Protein AF-A0A8D2EVG4-F1 (afdb_monomer)

Structure (mmCIF, N/CA/C/O backbone):
data_AF-A0A8D2EVG4-F1
#
_entry.id   AF-A0A8D2EVG4-F1
#
loop_
_atom_site.group_PDB
_atom_site.id
_atom_site.type_symbol
_atom_site.label_atom_id
_atom_site.label_alt_id
_atom_site.label_comp_id
_atom_site.label_asym_id
_atom_site.label_entity_id
_atom_site.label_seq_id
_atom_site.pdbx_PDB_ins_code
_atom_site.Cartn_x
_atom_site.Cartn_y
_atom_site.Cartn_z
_atom_site.occupancy
_atom_site.B_iso_or_equiv
_atom_site.auth_seq_id
_atom_site.auth_comp_id
_atom_site.auth_asym_id
_atom_site.auth_atom_id
_atom_site.pdbx_PDB_model_num
ATOM 1 N N . MET A 1 1 ? -26.196 -10.708 46.138 1.00 43.22 1 MET A N 1
ATOM 2 C CA . MET A 1 1 ? -25.513 -12.022 46.147 1.00 43.22 1 MET A CA 1
ATOM 3 C C . MET A 1 1 ? -25.941 -12.793 44.906 1.00 43.22 1 MET A C 1
ATOM 5 O O . MET A 1 1 ? -27.094 -13.204 44.833 1.00 43.22 1 MET A O 1
ATOM 9 N N . CYS A 1 2 ? -25.073 -12.921 43.900 1.00 46.47 2 CYS A N 1
ATOM 10 C CA . CYS A 1 2 ? -25.394 -13.691 42.696 1.00 46.47 2 CYS A CA 1
ATOM 11 C C . CYS A 1 2 ? -25.409 -15.179 43.060 1.00 46.47 2 CYS A C 1
ATOM 13 O O . CYS A 1 2 ? -24.369 -15.749 43.384 1.00 46.47 2 CYS A O 1
ATOM 15 N N . LYS A 1 3 ? -26.593 -15.798 43.066 1.00 53.47 3 LYS A N 1
ATOM 16 C CA . LYS A 1 3 ? -26.723 -17.247 43.244 1.00 53.47 3 LYS A CA 1
ATOM 17 C C . LYS A 1 3 ? -26.073 -17.904 42.025 1.00 53.47 3 LYS A C 1
ATOM 19 O O . LYS A 1 3 ? -26.512 -17.680 40.902 1.00 53.47 3 LYS A O 1
ATOM 24 N N . GLY A 1 4 ? -24.984 -18.639 42.246 1.00 61.88 4 GLY A N 1
ATOM 25 C CA . GLY A 1 4 ? -24.291 -19.375 41.191 1.00 61.88 4 GLY A CA 1
ATOM 26 C C . GLY A 1 4 ? -25.178 -20.447 40.549 1.00 61.88 4 GLY A C 1
ATOM 27 O O . GLY A 1 4 ? -26.327 -20.653 40.942 1.00 61.88 4 GLY A O 1
ATOM 28 N N . LEU A 1 5 ? -24.612 -21.174 39.582 1.00 60.84 5 LEU A N 1
ATOM 29 C CA . LEU A 1 5 ? -25.289 -22.178 38.742 1.00 60.84 5 LEU A CA 1
ATOM 30 C C . LEU A 1 5 ? -26.092 -23.253 39.512 1.00 60.84 5 LEU A C 1
ATOM 32 O O . LEU A 1 5 ? -26.929 -23.923 38.919 1.00 60.84 5 LEU A O 1
ATOM 36 N N . ALA A 1 6 ? -25.886 -23.396 40.823 1.00 60.94 6 ALA A N 1
ATOM 37 C CA . ALA A 1 6 ? -26.590 -24.328 41.702 1.00 60.94 6 ALA A CA 1
ATOM 38 C C . ALA A 1 6 ? -28.116 -24.107 41.810 1.00 60.94 6 ALA A C 1
ATOM 40 O O . ALA A 1 6 ? -28.815 -24.998 42.277 1.00 60.94 6 ALA A O 1
ATOM 41 N N . GLY A 1 7 ? -28.640 -22.945 41.397 1.00 64.38 7 GLY A N 1
ATOM 42 C CA . GLY A 1 7 ? -30.080 -22.641 41.435 1.00 64.38 7 GLY A CA 1
ATOM 43 C C . GLY A 1 7 ? -30.846 -22.900 40.132 1.00 64.38 7 GLY A C 1
ATOM 44 O O . GLY A 1 7 ? -32.026 -22.564 40.059 1.00 64.38 7 GLY A O 1
ATOM 45 N N . LEU A 1 8 ? -30.192 -23.421 39.089 1.00 66.88 8 LEU A N 1
ATOM 46 C CA . LEU A 1 8 ? -30.796 -23.568 37.764 1.00 66.88 8 LEU A CA 1
ATOM 47 C C . LEU A 1 8 ? -31.400 -24.968 37.554 1.00 66.88 8 LEU A C 1
ATOM 49 O O . LEU A 1 8 ? -30.787 -25.960 37.953 1.00 66.88 8 LEU A O 1
ATOM 53 N N . PRO A 1 9 ? -32.559 -25.078 36.870 1.00 73.81 9 PRO A N 1
ATOM 54 C CA . PRO A 1 9 ? -33.117 -26.362 36.451 1.00 73.81 9 PRO A CA 1
ATOM 55 C C . PRO A 1 9 ? -32.100 -27.200 35.663 1.00 73.81 9 PRO A C 1
ATOM 57 O O . PRO A 1 9 ? -31.291 -26.663 34.901 1.00 73.81 9 PRO A O 1
ATOM 60 N N . ALA A 1 10 ? -32.165 -28.528 35.792 1.00 68.75 10 ALA A N 1
ATOM 61 C CA . ALA A 1 10 ? -31.215 -29.450 35.157 1.00 68.75 10 ALA A CA 1
ATOM 62 C C . ALA A 1 10 ? -31.128 -29.290 33.622 1.00 68.75 10 ALA A C 1
ATOM 64 O O . ALA A 1 10 ? -30.067 -29.500 33.032 1.00 68.75 10 ALA A O 1
ATOM 65 N N . SER A 1 11 ? -32.220 -28.865 32.978 1.00 69.94 11 SER A N 1
ATOM 66 C CA . SER A 1 11 ? -32.262 -28.525 31.551 1.00 69.94 11 SER A CA 1
ATOM 67 C C . SER A 1 11 ? -31.389 -27.310 31.216 1.00 69.94 11 SER A C 1
ATOM 69 O O . SER A 1 11 ? -30.586 -27.370 30.287 1.00 69.94 11 SER A O 1
ATOM 71 N N . CYS A 1 12 ? -31.466 -26.245 32.017 1.00 67.38 12 CYS A N 1
ATOM 72 C CA . CYS A 1 12 ? -30.644 -25.043 31.871 1.00 67.38 12 CYS A CA 1
ATOM 73 C C . CYS A 1 12 ? -29.157 -25.336 32.109 1.00 67.38 12 CYS A C 1
ATOM 75 O O . CYS A 1 12 ? -28.303 -24.809 31.397 1.00 67.38 12 CYS A O 1
ATOM 77 N N . LEU A 1 13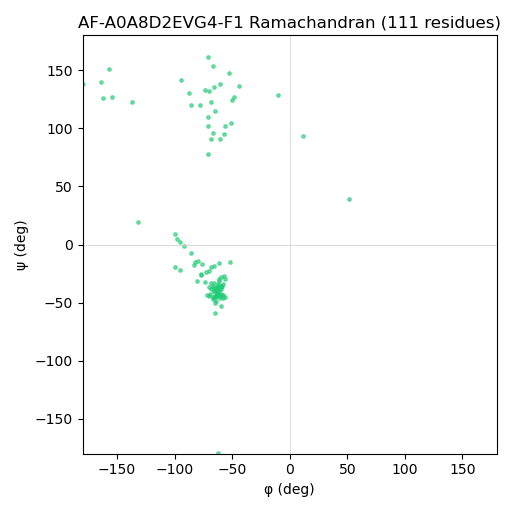 ? -28.837 -26.217 33.063 1.00 67.56 13 LEU A N 1
ATOM 78 C CA . LEU A 1 13 ? -27.463 -26.668 33.308 1.00 67.56 13 LEU A CA 1
ATOM 79 C C . LEU A 1 13 ? -26.888 -27.452 32.124 1.00 67.56 13 LEU A C 1
ATOM 81 O O . LEU A 1 13 ? -25.720 -27.267 31.775 1.00 67.56 13 LEU A O 1
ATOM 85 N N . ARG A 1 14 ? -27.699 -28.301 31.482 1.00 64.12 14 ARG A N 1
ATOM 86 C CA . ARG A 1 14 ? -27.287 -29.062 30.297 1.00 64.12 14 ARG A CA 1
ATOM 87 C C . ARG A 1 14 ? -27.013 -28.128 29.113 1.00 64.12 14 ARG A C 1
ATOM 89 O O . ARG A 1 14 ? -25.951 -28.242 28.506 1.00 64.12 14 ARG A O 1
ATOM 96 N N . SER A 1 15 ? -27.886 -27.150 28.868 1.00 69.50 15 SER A N 1
ATOM 97 C CA . SER A 1 15 ? -27.677 -26.122 27.835 1.00 69.50 15 SER A CA 1
ATOM 98 C C . SER A 1 15 ? -26.466 -25.227 28.123 1.00 69.50 15 SER A C 1
ATOM 100 O O . SER A 1 15 ? -25.706 -24.902 27.215 1.00 69.50 15 SER A O 1
ATOM 102 N N . ALA A 1 16 ? -26.227 -24.858 29.385 1.00 74.50 16 ALA A N 1
ATOM 103 C CA . ALA A 1 16 ? -25.049 -24.079 29.770 1.00 74.50 16 ALA A CA 1
ATOM 104 C C . ALA A 1 16 ? -23.740 -24.865 29.575 1.00 74.50 16 ALA A C 1
ATOM 106 O O . ALA A 1 16 ? -22.730 -24.304 29.146 1.00 74.50 16 ALA A O 1
ATOM 107 N N . LYS A 1 17 ? -23.753 -26.174 29.857 1.00 71.44 17 LYS A N 1
ATOM 108 C CA . LYS A 1 17 ? -22.597 -27.057 29.651 1.00 71.44 17 LYS A CA 1
ATOM 109 C C . LYS A 1 17 ? -22.306 -27.282 28.163 1.00 71.44 17 LYS A C 1
ATOM 111 O O . LYS A 1 17 ? -21.137 -27.295 27.786 1.00 71.44 17 LYS A O 1
ATOM 116 N N . ASP A 1 18 ? -23.346 -27.382 27.335 1.00 72.75 18 ASP A N 1
ATOM 117 C CA . ASP A 1 18 ? -23.229 -27.429 25.873 1.00 72.75 18 ASP A CA 1
ATOM 118 C C . ASP A 1 18 ? -22.646 -26.121 25.312 1.00 72.75 18 ASP A C 1
ATOM 120 O O . ASP A 1 18 ? -21.637 -26.136 24.607 1.00 72.75 18 ASP A O 1
ATOM 124 N N . MET A 1 19 ? -23.179 -24.969 25.734 1.00 76.00 19 MET A N 1
ATOM 125 C CA . MET A 1 19 ? -22.638 -23.664 25.338 1.00 76.00 19 MET A CA 1
ATOM 126 C C . MET A 1 19 ? -21.178 -23.479 25.755 1.00 76.00 19 MET A C 1
ATOM 128 O O . MET A 1 19 ? -20.404 -22.920 24.985 1.00 76.00 19 MET A O 1
ATOM 132 N N . LYS A 1 20 ? -20.761 -23.986 26.923 1.00 74.31 20 LYS A N 1
ATOM 133 C CA . LYS A 1 20 ? -19.352 -23.943 27.350 1.00 74.31 20 LYS A CA 1
ATOM 134 C C . LYS A 1 20 ? -18.433 -24.716 26.399 1.00 74.31 20 LYS A C 1
ATOM 136 O O . LYS A 1 20 ? -17.317 -24.270 26.158 1.00 74.31 20 LYS A O 1
ATOM 141 N N . HIS A 1 21 ? -18.877 -25.853 25.867 1.00 73.31 21 HIS A N 1
ATOM 142 C CA . HIS A 1 21 ? -18.097 -26.610 24.887 1.00 73.31 21 HIS A CA 1
ATOM 143 C C . HIS A 1 21 ? -18.070 -25.894 23.531 1.00 73.31 21 HIS A C 1
ATOM 145 O O . HIS A 1 21 ? -17.012 -25.746 22.925 1.00 73.31 21 HIS A O 1
ATOM 151 N N . ARG A 1 22 ? -19.221 -25.374 23.088 1.00 72.88 22 ARG A N 1
ATOM 152 C CA . ARG A 1 22 ? -19.350 -24.664 21.804 1.00 72.88 22 ARG A CA 1
ATOM 153 C C . ARG A 1 22 ? -18.587 -23.340 21.770 1.00 72.88 22 ARG A C 1
ATOM 155 O O . ARG A 1 22 ? -18.020 -22.989 20.743 1.00 72.88 22 ARG A O 1
ATOM 162 N N . LEU A 1 23 ? -18.549 -22.625 22.890 1.00 75.88 23 LEU A N 1
ATOM 163 C CA . LEU A 1 23 ? -17.844 -21.350 23.041 1.00 75.88 23 LEU A CA 1
ATOM 164 C C . LEU A 1 23 ? -16.463 -21.516 23.690 1.00 75.88 23 LEU A C 1
ATOM 166 O O . LEU A 1 23 ? -15.781 -20.524 23.935 1.00 75.88 23 LEU A O 1
ATOM 170 N N . GLY A 1 24 ? -16.022 -22.750 23.950 1.00 66.69 24 GLY A N 1
ATOM 171 C CA . GLY A 1 24 ? -14.720 -23.028 24.558 1.00 66.69 24 GLY A CA 1
ATOM 172 C C . GLY A 1 24 ? -13.560 -22.459 23.740 1.00 66.69 24 GLY A C 1
ATOM 173 O O . GLY A 1 24 ? -12.608 -21.938 24.313 1.00 66.69 24 GLY A O 1
ATOM 174 N N . PHE A 1 25 ? -13.697 -22.452 22.411 1.00 67.38 25 PHE A N 1
ATOM 175 C CA . PHE A 1 25 ? -12.740 -21.837 21.488 1.00 67.38 25 PHE A CA 1
ATOM 176 C C . PHE A 1 25 ? -12.606 -20.314 21.678 1.00 67.38 25 PHE A C 1
ATOM 178 O O . PHE A 1 25 ? -11.515 -19.772 21.550 1.00 67.38 25 PHE A O 1
ATOM 185 N N . LEU A 1 26 ? -13.690 -19.618 22.042 1.00 68.81 26 LEU A N 1
ATOM 186 C CA . LEU A 1 26 ? -13.677 -18.170 22.303 1.00 68.81 26 LEU A CA 1
ATOM 187 C C . LEU A 1 26 ? -13.068 -17.818 23.668 1.00 68.81 26 LEU A C 1
ATOM 189 O O . LEU A 1 26 ? -12.580 -16.708 23.859 1.00 68.81 26 LEU A O 1
ATOM 193 N N . LEU A 1 27 ? -13.110 -18.752 24.621 1.00 58.84 27 LEU A N 1
ATOM 194 C CA . LEU A 1 27 ? -12.639 -18.570 25.998 1.00 58.84 27 LEU A CA 1
ATOM 195 C C . LEU A 1 27 ? -11.180 -18.989 26.210 1.00 58.84 27 LEU A C 1
ATOM 197 O O . LEU A 1 27 ? -10.674 -18.846 27.327 1.00 58.84 27 LEU A O 1
ATOM 201 N N . GLN A 1 28 ? -10.496 -19.491 25.178 1.00 53.00 28 GLN A N 1
ATOM 202 C CA . GLN A 1 28 ? -9.076 -19.812 25.261 1.00 53.00 28 GLN A CA 1
ATOM 203 C C . GLN A 1 28 ? -8.271 -18.509 25.383 1.00 53.00 28 GLN A C 1
ATOM 205 O O . GLN A 1 28 ? -7.897 -17.868 24.401 1.00 53.00 28 GLN A O 1
ATOM 210 N N . LYS A 1 29 ? -8.042 -18.091 26.635 1.00 49.81 29 LYS A N 1
ATOM 211 C CA . LYS A 1 29 ? -7.053 -17.078 27.004 1.00 49.81 29 LYS A CA 1
ATOM 212 C C . LYS A 1 29 ? -5.729 -17.465 26.345 1.00 49.81 29 LYS A C 1
ATOM 214 O O . LYS A 1 29 ? -5.264 -18.589 26.496 1.00 49.81 29 LYS A O 1
ATOM 219 N N . SER A 1 30 ? -5.176 -16.543 25.568 1.00 41.66 30 SER A N 1
ATOM 220 C CA . SER A 1 30 ? -3.900 -16.729 24.889 1.00 41.66 30 SER A CA 1
ATOM 221 C C . SER A 1 30 ? -2.782 -16.692 25.925 1.00 41.66 30 SER A C 1
ATOM 223 O O . SER A 1 30 ? -2.417 -15.611 26.381 1.00 41.66 30 SER A O 1
ATOM 225 N N . ASP A 1 31 ? -2.260 -17.858 26.294 1.00 36.53 31 ASP A N 1
ATOM 226 C CA . ASP A 1 31 ? -0.924 -17.941 26.871 1.00 36.53 31 ASP A CA 1
ATOM 227 C C . ASP A 1 31 ? 0.093 -17.715 25.743 1.00 36.53 31 ASP A C 1
ATOM 229 O O . ASP A 1 31 ? -0.042 -18.225 24.627 1.00 36.53 31 ASP A O 1
ATOM 233 N N . SER A 1 32 ? 1.055 -16.847 26.032 1.00 45.31 32 SER A N 1
ATOM 234 C CA . SER A 1 32 ? 2.170 -16.422 25.187 1.00 45.31 32 SER A CA 1
ATOM 235 C C . SER A 1 32 ? 2.854 -17.578 24.456 1.00 45.31 32 SER A C 1
ATOM 237 O O . SER A 1 32 ? 3.192 -18.583 25.077 1.00 45.31 32 SER A O 1
ATOM 239 N N . CYS A 1 33 ? 3.164 -17.393 23.171 1.00 31.33 33 CYS A N 1
ATOM 240 C CA . CYS A 1 33 ? 4.132 -18.233 22.475 1.00 31.33 33 CYS A CA 1
ATOM 241 C C . CYS A 1 33 ? 5.039 -17.362 21.604 1.00 31.33 33 CYS A C 1
ATOM 243 O O . CYS A 1 33 ? 4.572 -16.577 20.774 1.00 31.33 33 CYS A O 1
ATOM 245 N N . GLU A 1 34 ? 6.333 -17.487 21.878 1.00 30.61 34 GLU A N 1
ATOM 246 C CA . GLU A 1 34 ? 7.433 -16.850 21.178 1.00 30.61 34 GLU A CA 1
ATOM 247 C C . GLU A 1 34 ? 7.661 -17.438 19.778 1.00 30.61 34 GLU A C 1
ATOM 249 O O . GLU A 1 34 ? 7.223 -18.535 19.439 1.00 30.61 34 GLU A O 1
A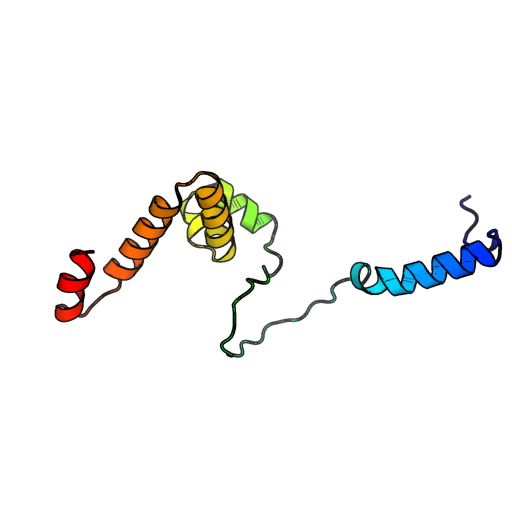TOM 254 N N . HIS A 1 35 ? 8.370 -16.630 18.988 1.00 47.22 35 HIS A N 1
ATOM 255 C CA . HIS A 1 35 ? 9.064 -16.898 17.731 1.00 47.22 35 HIS A CA 1
ATOM 256 C C . HIS A 1 35 ? 9.208 -18.371 17.317 1.00 47.22 35 HIS A C 1
ATOM 258 O O . HIS A 1 35 ? 9.806 -19.155 18.041 1.00 47.22 35 HIS A O 1
ATOM 264 N N . ASN A 1 36 ? 8.818 -18.692 16.078 1.00 33.34 36 ASN A N 1
ATOM 265 C CA . ASN A 1 36 ? 9.650 -19.480 15.163 1.00 33.34 36 ASN A CA 1
ATOM 266 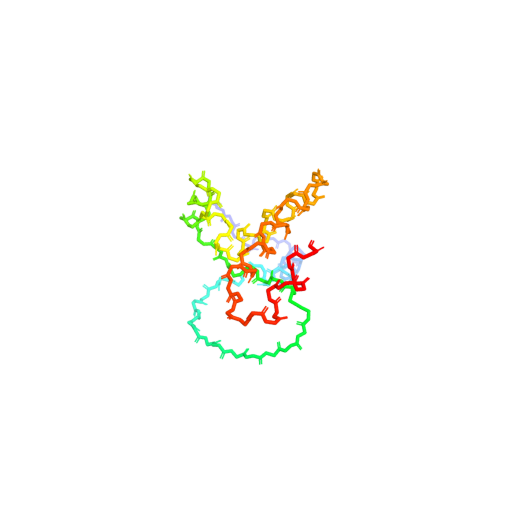C C . ASN A 1 36 ? 9.168 -19.310 13.714 1.00 33.34 36 ASN A C 1
ATOM 268 O O . ASN A 1 36 ? 8.002 -19.523 13.385 1.00 33.34 36 ASN A O 1
ATOM 272 N N . SER A 1 37 ? 10.104 -18.918 12.851 1.00 48.09 37 SER A N 1
ATOM 273 C CA . SER A 1 37 ? 9.955 -18.893 11.398 1.00 48.09 37 SER A CA 1
ATOM 274 C C . SER A 1 37 ? 9.918 -20.322 10.856 1.00 48.09 37 SER A C 1
ATOM 276 O O . SER A 1 37 ? 10.791 -21.127 11.179 1.00 48.09 37 SER A O 1
ATOM 278 N N . SER A 1 38 ? 8.953 -20.635 9.990 1.00 34.00 38 SER A N 1
ATOM 279 C CA . SER A 1 38 ? 9.113 -21.729 9.033 1.00 34.00 38 SER A CA 1
ATOM 280 C C . SER A 1 38 ? 8.241 -21.525 7.796 1.00 34.00 38 SER A C 1
ATOM 282 O O . SER A 1 38 ? 7.037 -21.287 7.873 1.00 34.00 38 SER A O 1
ATOM 284 N N . HIS A 1 39 ? 8.895 -21.596 6.641 1.00 47.47 39 HIS A N 1
ATOM 285 C CA . HIS A 1 39 ? 8.324 -21.509 5.306 1.00 47.47 39 HIS A CA 1
ATOM 286 C C . HIS A 1 39 ? 7.297 -22.616 5.030 1.00 47.47 39 HIS A C 1
ATOM 288 O O . HIS A 1 39 ? 7.584 -23.778 5.290 1.00 47.47 39 HIS A O 1
ATOM 294 N N . ASN A 1 40 ? 6.175 -22.285 4.376 1.00 34.38 40 ASN A N 1
ATOM 295 C CA . ASN A 1 40 ? 5.537 -23.126 3.351 1.00 34.38 40 ASN A CA 1
ATOM 296 C C . ASN A 1 40 ? 4.524 -22.314 2.514 1.00 34.38 40 ASN A C 1
ATOM 298 O O . ASN A 1 40 ? 3.804 -21.464 3.028 1.00 34.38 40 ASN A O 1
ATOM 302 N N . LYS A 1 41 ? 4.503 -22.558 1.197 1.00 56.84 41 LYS A N 1
ATOM 303 C CA . LYS A 1 41 ? 3.625 -21.903 0.212 1.00 56.84 41 LYS A CA 1
ATOM 304 C C . LYS A 1 41 ? 2.208 -22.492 0.271 1.00 56.84 41 LYS A C 1
ATOM 306 O O . LYS A 1 41 ? 2.056 -23.673 -0.033 1.00 56.84 41 LYS A O 1
ATOM 311 N N . LYS A 1 42 ? 1.194 -21.669 0.564 1.00 39.56 42 LYS A N 1
ATOM 312 C CA . LYS A 1 42 ? -0.205 -21.767 0.087 1.00 39.56 42 LYS A CA 1
ATOM 313 C C . LYS A 1 42 ? -1.017 -20.605 0.662 1.00 39.56 42 LYS A C 1
ATOM 315 O O . LYS A 1 42 ? -0.791 -20.248 1.811 1.00 39.56 42 LYS A O 1
ATOM 320 N N . ASP A 1 43 ? -1.868 -20.014 -0.177 1.00 44.91 43 ASP A N 1
ATOM 321 C CA . ASP A 1 43 ? -2.853 -18.955 0.092 1.00 44.91 43 ASP A CA 1
ATOM 322 C C . ASP A 1 43 ? -2.729 -18.276 1.457 1.00 44.91 43 ASP A C 1
ATOM 324 O O . ASP A 1 43 ? -3.270 -18.734 2.465 1.00 44.91 43 ASP A O 1
ATOM 328 N N . LYS A 1 44 ? -1.994 -17.157 1.478 1.00 46.41 44 LYS A N 1
ATOM 329 C CA . LYS A 1 44 ? -1.826 -16.318 2.663 1.00 46.41 44 LYS A CA 1
ATOM 330 C C . LYS A 1 44 ? -3.157 -15.614 2.936 1.00 46.41 44 LYS A C 1
ATOM 332 O O . LYS A 1 44 ? -3.326 -14.436 2.634 1.00 46.41 44 LYS A O 1
ATOM 337 N N . VAL A 1 45 ? -4.111 -16.332 3.528 1.00 50.41 45 VAL A N 1
ATOM 338 C CA . VAL A 1 45 ? -5.036 -15.701 4.466 1.00 50.41 45 VAL A CA 1
ATOM 339 C C . VAL A 1 45 ? -4.113 -15.086 5.502 1.00 50.41 45 VAL A C 1
ATOM 341 O O . VAL A 1 45 ? -3.481 -15.798 6.281 1.00 50.41 45 VAL A O 1
ATOM 344 N N . VAL A 1 46 ? -3.917 -13.773 5.395 1.00 57.78 46 VAL A N 1
ATOM 345 C CA . VAL A 1 46 ? -3.139 -12.985 6.340 1.00 57.78 46 VAL A CA 1
ATOM 346 C C . VAL A 1 46 ? -3.855 -13.144 7.672 1.00 57.78 46 VAL A C 1
ATOM 348 O O . VAL A 1 46 ? -4.799 -12.421 7.981 1.00 57.78 46 VAL A O 1
ATOM 351 N N . ILE A 1 47 ? -3.457 -14.154 8.446 1.00 50.03 47 ILE A N 1
ATOM 352 C CA . ILE A 1 47 ? -3.765 -14.199 9.862 1.00 50.03 47 ILE A CA 1
ATOM 353 C C . ILE A 1 47 ? -2.974 -13.030 10.417 1.00 50.03 47 ILE A C 1
ATOM 355 O O . ILE A 1 47 ? -1.763 -13.110 10.613 1.00 50.03 47 ILE A O 1
ATOM 359 N N . CYS A 1 48 ? -3.680 -11.911 10.552 1.00 56.03 48 CYS A N 1
ATOM 360 C CA . CYS A 1 48 ? -3.224 -10.726 11.237 1.00 56.03 48 CYS A CA 1
ATOM 361 C C . CYS A 1 48 ? -2.880 -11.172 12.657 1.00 56.03 48 CYS A C 1
ATOM 363 O O . CYS A 1 48 ? -3.751 -11.340 13.514 1.00 56.03 48 CYS A O 1
ATOM 365 N N . GLN A 1 49 ? -1.601 -11.471 12.874 1.00 62.75 49 GLN A N 1
ATOM 366 C CA . GLN A 1 49 ? -1.028 -11.554 14.203 1.00 62.75 49 GLN A CA 1
ATOM 367 C C . GLN A 1 49 ? -1.481 -10.280 14.916 1.00 62.75 49 GLN A C 1
ATOM 369 O O . GLN A 1 49 ? -1.382 -9.207 14.326 1.00 62.75 49 GLN A O 1
ATOM 374 N N . ARG A 1 50 ? -2.092 -10.403 16.104 1.00 77.81 50 ARG A N 1
ATOM 375 C CA . ARG A 1 50 ? -2.741 -9.266 16.776 1.00 77.81 50 ARG A CA 1
ATOM 376 C C . ARG A 1 50 ? -1.762 -8.090 16.850 1.00 77.81 50 ARG A C 1
ATOM 378 O O . ARG A 1 50 ? -0.827 -8.125 17.643 1.00 77.81 50 ARG A O 1
ATOM 385 N N . VAL A 1 51 ? -1.981 -7.085 16.003 1.00 90.88 51 VAL A N 1
ATOM 386 C CA . VAL A 1 51 ? -1.196 -5.851 15.984 1.00 90.88 51 VAL A CA 1
ATOM 387 C C . VAL A 1 51 ? -1.462 -5.126 17.301 1.00 90.88 51 VAL A C 1
ATOM 389 O O . VAL A 1 51 ? -2.607 -5.087 17.764 1.00 90.88 51 VAL A O 1
ATOM 392 N N . SER A 1 52 ? -0.416 -4.603 17.942 1.00 93.75 52 SER A N 1
ATOM 393 C CA . SER A 1 52 ? -0.579 -3.873 19.200 1.00 93.75 52 SER A CA 1
ATOM 394 C C . SER A 1 52 ? -1.352 -2.574 18.978 1.00 93.75 52 SER A C 1
ATOM 396 O O . SER A 1 52 ? -1.336 -1.984 17.896 1.00 93.75 52 SER A O 1
ATOM 398 N N . GLN A 1 53 ? -2.036 -2.100 20.018 1.00 94.25 53 GLN A N 1
ATOM 399 C CA . GLN A 1 53 ? -2.798 -0.858 19.921 1.00 94.25 53 GLN A CA 1
ATOM 400 C C . GLN A 1 53 ? -1.876 0.348 19.700 1.00 94.25 53 GLN A C 1
ATOM 402 O O . GLN A 1 53 ? -2.250 1.291 19.006 1.00 94.25 53 GLN A O 1
ATOM 407 N N . GLU A 1 54 ? -0.671 0.315 20.269 1.00 95.56 54 GLU A N 1
ATOM 408 C CA . GLU A 1 54 ? 0.362 1.326 20.055 1.00 95.56 54 GLU A CA 1
ATOM 409 C C . GLU A 1 54 ? 0.777 1.391 18.585 1.00 95.56 54 GLU A C 1
ATOM 411 O O . GLU A 1 54 ? 0.934 2.482 18.048 1.00 95.56 54 GLU A O 1
ATOM 416 N N . GLU A 1 55 ? 0.913 0.244 17.920 1.00 94.81 55 GLU A N 1
ATOM 417 C CA . GLU A 1 55 ? 1.295 0.199 16.510 1.00 94.81 55 GLU A CA 1
ATOM 418 C C . GLU A 1 55 ? 0.177 0.731 15.605 1.00 94.81 55 GLU A C 1
ATOM 420 O O . GLU A 1 55 ? 0.433 1.561 14.737 1.00 94.81 55 GLU A O 1
ATOM 425 N N . VAL A 1 56 ? -1.081 0.367 15.873 1.00 95.56 56 VAL A N 1
ATOM 426 C CA . VAL A 1 56 ? -2.234 0.917 15.136 1.00 95.56 56 VAL A CA 1
ATOM 427 C C . VAL A 1 56 ? -2.342 2.436 15.301 1.00 95.56 56 VAL A C 1
ATOM 429 O O . VAL A 1 56 ? -2.699 3.132 14.353 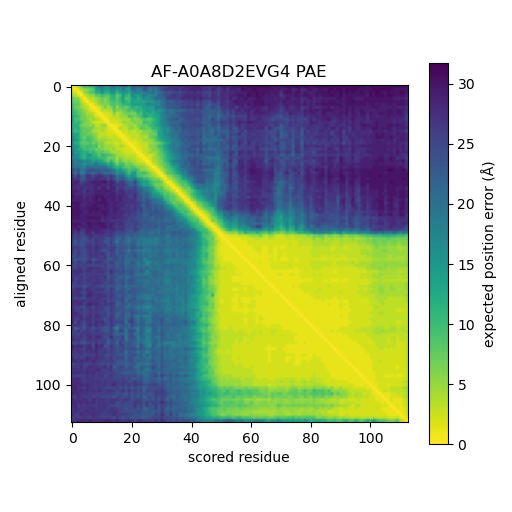1.00 95.56 56 VAL A O 1
ATOM 432 N N . LYS A 1 57 ? -2.016 2.979 16.483 1.00 96.94 57 LYS A N 1
ATOM 433 C CA . LYS A 1 57 ? -2.000 4.436 16.694 1.00 96.94 57 LYS A CA 1
ATOM 434 C C . LYS A 1 57 ? -0.977 5.126 15.792 1.00 96.94 57 LYS A C 1
ATOM 436 O O . LYS A 1 57 ? -1.321 6.133 15.183 1.00 96.94 57 LYS A O 1
ATOM 441 N N . LYS A 1 58 ? 0.222 4.555 15.635 1.00 97.44 58 LYS A N 1
ATOM 442 C CA . LYS A 1 58 ? 1.253 5.110 14.741 1.00 97.44 58 LYS A CA 1
ATOM 443 C C . LYS A 1 58 ? 0.817 5.156 13.283 1.00 97.44 58 LYS A C 1
ATOM 445 O O . LYS A 1 58 ? 1.231 6.061 12.565 1.00 97.44 58 LYS A O 1
ATOM 450 N N . TRP A 1 59 ? -0.017 4.218 12.831 1.00 97.25 59 TRP A N 1
ATOM 451 C CA . TRP A 1 59 ? -0.543 4.244 11.462 1.00 97.25 59 TRP A CA 1
ATOM 452 C C . TRP A 1 59 ? -1.381 5.495 11.177 1.00 97.25 59 TRP A C 1
ATOM 454 O O . TRP A 1 59 ? -1.419 5.955 10.043 1.00 97.25 59 TRP A O 1
ATOM 464 N N . ALA A 1 60 ? -2.039 6.059 12.193 1.00 96.56 60 ALA A N 1
ATOM 465 C CA . ALA A 1 60 ? -2.792 7.304 12.059 1.00 96.56 60 ALA A CA 1
ATOM 466 C C . ALA A 1 60 ? -1.898 8.559 12.097 1.00 96.56 60 ALA A C 1
ATOM 468 O O . ALA A 1 60 ? -2.360 9.643 11.750 1.00 96.56 60 ALA A O 1
ATOM 469 N N . GLU A 1 61 ? -0.638 8.431 12.524 1.00 97.88 61 GLU A N 1
ATOM 470 C CA . GLU A 1 61 ? 0.311 9.548 12.602 1.00 97.88 61 GLU A CA 1
ATOM 471 C C . GLU A 1 61 ? 0.934 9.872 11.238 1.00 97.88 61 GLU A C 1
ATOM 473 O O . GLU A 1 61 ? 1.238 11.034 10.970 1.00 97.88 61 GLU A O 1
ATOM 478 N N . SER A 1 62 ? 1.119 8.873 10.366 1.00 98.00 62 SER A N 1
ATOM 479 C CA . SER A 1 62 ? 1.595 9.086 8.996 1.00 98.00 62 SER A CA 1
ATOM 480 C C . SER A 1 62 ? 1.215 7.948 8.049 1.00 98.00 62 SER A C 1
ATOM 482 O O . SER A 1 62 ? 1.115 6.781 8.441 1.00 98.00 62 SER A O 1
ATOM 484 N N . LEU A 1 63 ? 1.062 8.285 6.764 1.00 97.25 63 LEU A N 1
ATOM 485 C CA . LEU A 1 63 ? 0.825 7.290 5.720 1.00 97.25 63 LEU A CA 1
ATOM 486 C C . LEU A 1 63 ? 2.011 6.321 5.611 1.00 97.25 63 LEU A C 1
ATOM 488 O O . LEU A 1 63 ? 1.805 5.127 5.411 1.00 97.25 63 LEU A O 1
ATOM 492 N N . GLU A 1 64 ? 3.240 6.805 5.802 1.00 97.00 64 GLU A N 1
ATOM 493 C CA . GLU A 1 64 ? 4.456 5.990 5.790 1.00 97.00 64 GLU A CA 1
ATOM 494 C C . GLU A 1 64 ? 4.431 4.902 6.872 1.00 97.00 64 GLU A C 1
ATOM 496 O O . GLU A 1 64 ? 4.780 3.751 6.594 1.00 97.00 64 GLU A O 1
ATOM 501 N N . ASN A 1 65 ? 3.982 5.226 8.089 1.00 97.06 65 ASN A N 1
ATOM 502 C CA . ASN A 1 65 ? 3.848 4.251 9.175 1.00 97.06 65 ASN A CA 1
ATOM 503 C C . ASN A 1 65 ? 2.815 3.174 8.821 1.00 97.06 65 ASN A C 1
ATOM 505 O O . ASN A 1 65 ? 3.038 1.990 9.070 1.00 97.06 65 ASN A O 1
ATOM 509 N N . LEU A 1 66 ? 1.704 3.576 8.200 1.00 97.69 66 LEU A N 1
ATOM 510 C CA . LEU A 1 66 ? 0.650 2.658 7.776 1.00 97.69 66 LEU A CA 1
ATOM 511 C C . LEU A 1 66 ? 1.134 1.686 6.688 1.00 97.69 66 LEU A C 1
ATOM 513 O O . LEU A 1 66 ? 0.942 0.478 6.818 1.00 97.69 66 LEU A O 1
ATOM 517 N N . ILE A 1 67 ? 1.759 2.190 5.620 1.00 96.94 67 ILE A N 1
ATOM 518 C CA . ILE A 1 67 ? 2.115 1.374 4.443 1.00 96.94 67 ILE A CA 1
ATOM 519 C C . ILE A 1 67 ? 3.432 0.604 4.602 1.00 96.94 67 ILE A C 1
ATOM 521 O O . ILE A 1 67 ? 3.670 -0.350 3.862 1.00 96.94 67 ILE A O 1
ATOM 525 N N . SER A 1 68 ? 4.288 0.986 5.556 1.00 95.44 68 SER A N 1
ATOM 526 C CA . SER A 1 68 ? 5.518 0.242 5.874 1.00 95.44 68 SER A CA 1
ATOM 527 C C . SER A 1 68 ? 5.257 -1.023 6.697 1.00 95.44 68 SER A C 1
ATOM 529 O O . SER A 1 68 ? 6.021 -1.987 6.598 1.00 95.44 68 SER A O 1
ATOM 531 N N . HIS A 1 69 ? 4.170 -1.058 7.471 1.00 95.50 69 HIS A N 1
ATOM 532 C CA . HIS A 1 69 ? 3.760 -2.231 8.234 1.00 95.50 69 HIS A CA 1
ATOM 533 C C . HIS A 1 69 ? 2.881 -3.164 7.383 1.00 95.50 69 HIS A C 1
ATOM 535 O O . HIS A 1 69 ? 1.868 -2.739 6.834 1.00 95.50 69 HIS A O 1
ATOM 541 N N . GLU A 1 70 ? 3.184 -4.468 7.334 1.00 94.12 70 GLU A N 1
ATOM 542 C CA . GLU A 1 70 ? 2.473 -5.423 6.458 1.00 94.12 70 GLU A CA 1
ATOM 543 C C . GLU A 1 70 ? 0.949 -5.437 6.692 1.00 94.12 70 GLU A C 1
ATOM 545 O O . GLU A 1 70 ? 0.158 -5.383 5.750 1.00 94.12 70 GLU A O 1
ATOM 550 N N . CYS A 1 71 ? 0.524 -5.462 7.959 1.00 95.06 71 CYS A N 1
ATOM 551 C CA . CYS A 1 71 ? -0.901 -5.425 8.306 1.00 95.06 71 CYS A CA 1
ATOM 552 C C . CYS A 1 71 ? -1.562 -4.072 7.989 1.00 95.06 71 CYS A C 1
ATOM 554 O O . CYS A 1 71 ? -2.733 -4.052 7.618 1.00 95.06 71 CYS A O 1
ATOM 556 N N . GLY A 1 72 ? -0.825 -2.963 8.116 1.00 96.25 72 GLY A N 1
ATOM 557 C CA . GLY A 1 72 ? -1.335 -1.627 7.815 1.00 96.25 72 GLY A CA 1
ATOM 558 C C . GLY A 1 72 ? -1.529 -1.453 6.313 1.00 96.25 72 GLY A C 1
ATOM 559 O O . GLY A 1 72 ? -2.607 -1.060 5.872 1.00 96.25 72 GLY A O 1
ATOM 560 N N . LEU A 1 73 ? -0.555 -1.898 5.515 1.00 97.00 73 LEU A N 1
ATOM 561 C CA . LEU A 1 73 ? -0.656 -1.946 4.060 1.00 97.00 73 LEU A CA 1
ATOM 562 C C . LEU A 1 73 ? -1.837 -2.805 3.590 1.00 97.00 73 LEU A C 1
ATOM 564 O O . LEU A 1 73 ? -2.585 -2.393 2.706 1.00 97.00 73 LEU A O 1
ATOM 568 N N . ALA A 1 74 ? -2.032 -3.985 4.185 1.00 96.12 74 ALA A N 1
ATOM 569 C CA . ALA A 1 74 ? -3.158 -4.854 3.847 1.00 96.12 74 ALA A CA 1
ATOM 570 C C . ALA A 1 74 ? -4.512 -4.197 4.169 1.00 96.12 74 ALA A C 1
ATOM 572 O O . ALA A 1 74 ? -5.428 -4.247 3.344 1.00 96.12 74 ALA A O 1
ATOM 573 N N . ALA A 1 75 ? -4.628 -3.551 5.335 1.00 96.69 75 ALA A N 1
ATOM 574 C CA . ALA A 1 75 ? -5.826 -2.812 5.723 1.00 96.69 75 ALA A CA 1
ATOM 575 C C . ALA A 1 75 ? -6.085 -1.621 4.787 1.00 96.69 75 ALA A C 1
ATOM 577 O O . ALA A 1 75 ? -7.207 -1.447 4.313 1.00 96.69 75 ALA A O 1
ATOM 578 N N . PHE A 1 76 ? -5.048 -0.851 4.456 1.00 98.12 76 PHE A N 1
ATOM 579 C CA . PHE A 1 76 ? -5.155 0.301 3.564 1.00 98.12 76 PHE A CA 1
ATOM 580 C C . PHE A 1 76 ? -5.525 -0.107 2.136 1.00 98.12 76 PHE A C 1
ATOM 582 O O . PHE A 1 76 ? -6.405 0.492 1.526 1.00 98.12 76 PHE A O 1
ATOM 589 N N . LYS A 1 77 ? -4.943 -1.194 1.620 1.00 97.94 77 LYS A N 1
ATOM 590 C CA . LYS A 1 77 ? -5.327 -1.750 0.317 1.00 97.94 77 LYS A CA 1
ATOM 591 C C . LYS A 1 77 ? -6.780 -2.233 0.304 1.00 97.94 77 LYS A C 1
ATOM 593 O O . LYS A 1 77 ? -7.466 -2.053 -0.697 1.00 97.94 77 LYS A O 1
ATOM 598 N N . ALA A 1 78 ? -7.268 -2.838 1.390 1.00 98.00 78 ALA A N 1
ATOM 599 C CA . ALA A 1 78 ? -8.676 -3.223 1.504 1.00 98.00 78 ALA A CA 1
ATOM 600 C C . ALA A 1 78 ? -9.610 -2.000 1.546 1.00 98.00 78 ALA A C 1
ATOM 602 O O . ALA A 1 78 ? -10.661 -2.022 0.909 1.00 98.00 78 ALA A O 1
ATOM 603 N N . PHE A 1 79 ? -9.203 -0.936 2.243 1.00 98.25 79 PHE A N 1
ATOM 604 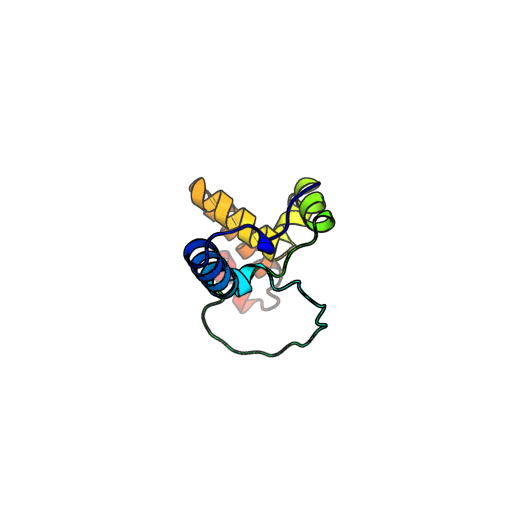C CA . PHE A 1 79 ? -9.907 0.344 2.260 1.00 98.25 79 PHE A CA 1
ATOM 605 C C . PHE A 1 79 ? -10.002 0.955 0.854 1.00 98.25 79 PHE A C 1
ATOM 607 O O . PHE A 1 79 ? -11.109 1.182 0.372 1.00 98.25 79 PHE A O 1
ATOM 614 N N . LEU A 1 80 ? -8.882 1.102 0.143 1.00 98.56 80 LEU A N 1
ATOM 615 C CA . LEU A 1 80 ? -8.874 1.677 -1.207 1.00 98.56 80 LEU A CA 1
ATOM 616 C C . LEU A 1 80 ? -9.688 0.852 -2.210 1.00 98.56 80 LEU A C 1
ATOM 618 O O . LEU A 1 80 ? -10.393 1.422 -3.033 1.00 98.56 80 LEU A O 1
ATOM 622 N N . LYS A 1 81 ? -9.687 -0.484 -2.093 1.00 98.31 81 LYS A N 1
ATOM 623 C CA . LYS A 1 81 ? -10.570 -1.346 -2.901 1.00 98.31 81 LYS A CA 1
ATOM 624 C C . LYS A 1 81 ? -12.051 -1.052 -2.687 1.00 98.31 81 LYS A C 1
ATOM 626 O O . LYS A 1 81 ? -12.836 -1.164 -3.621 1.00 98.31 81 LYS A O 1
ATOM 631 N N . SER A 1 82 ? -12.452 -0.710 -1.461 1.00 98.19 82 SER A N 1
ATOM 632 C CA . SER A 1 82 ? -13.845 -0.335 -1.183 1.00 98.19 82 SER A CA 1
ATOM 633 C C . SER A 1 82 ? -14.221 1.014 -1.802 1.00 98.19 82 SER A C 1
ATOM 635 O O . SER A 1 82 ? -15.393 1.251 -2.088 1.00 98.19 82 SER A O 1
ATOM 637 N N . GLU A 1 83 ? -13.220 1.856 -2.060 1.00 98.50 83 GLU A N 1
ATOM 638 C CA . GLU A 1 83 ? -13.350 3.155 -2.718 1.00 98.50 83 GLU A CA 1
ATOM 639 C C . GLU A 1 83 ? -12.967 3.114 -4.208 1.00 98.50 83 GLU A C 1
ATOM 641 O O . GLU A 1 83 ? -12.893 4.167 -4.836 1.00 98.50 83 GLU A O 1
ATOM 646 N N . TYR A 1 84 ? -12.745 1.921 -4.781 1.00 97.56 84 TYR A N 1
ATOM 647 C CA . TYR A 1 84 ? -12.325 1.717 -6.176 1.00 97.56 84 TYR A CA 1
ATOM 648 C C . TYR A 1 84 ? -11.092 2.549 -6.571 1.00 97.56 84 TYR A C 1
ATOM 650 O O . TYR A 1 84 ? -11.052 3.132 -7.654 1.00 97.56 84 TYR A O 1
ATOM 658 N N . SER A 1 85 ? -10.130 2.658 -5.654 1.00 98.50 85 SER A N 1
ATOM 659 C CA . SER A 1 85 ? -8.928 3.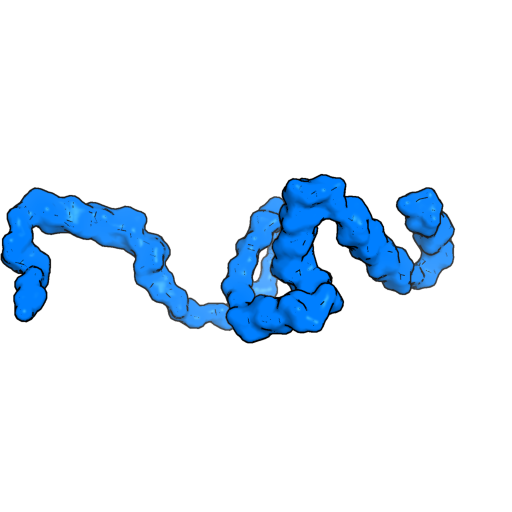490 -5.785 1.00 98.50 85 SER A CA 1
ATOM 660 C C . SER A 1 85 ? -7.638 2.732 -5.433 1.00 98.50 85 SER A C 1
ATOM 662 O O . SER A 1 85 ? -6.605 3.333 -5.101 1.00 98.50 85 SER A O 1
ATOM 664 N N . GLU A 1 86 ? -7.669 1.393 -5.454 1.00 98.31 86 GLU A N 1
ATOM 665 C CA . GLU A 1 86 ? -6.524 0.548 -5.101 1.00 98.31 86 GLU A CA 1
ATOM 666 C C . GLU A 1 86 ? -5.341 0.664 -6.069 1.00 98.31 86 GLU A C 1
ATOM 668 O O . GLU A 1 86 ? -4.210 0.338 -5.695 1.00 98.31 86 GLU A O 1
ATOM 673 N N . GLU A 1 87 ? -5.560 1.172 -7.282 1.00 98.12 87 GLU A N 1
ATOM 674 C CA . GLU A 1 87 ? -4.501 1.424 -8.257 1.00 98.12 87 GLU A CA 1
ATOM 675 C C . GLU A 1 87 ? -3.453 2.409 -7.726 1.00 98.12 87 GLU A C 1
ATOM 677 O O . GLU A 1 87 ? -2.277 2.301 -8.075 1.00 98.12 87 GLU A O 1
ATOM 682 N N . ASN A 1 88 ? -3.842 3.315 -6.822 1.00 98.06 88 ASN A N 1
ATOM 683 C CA . ASN A 1 88 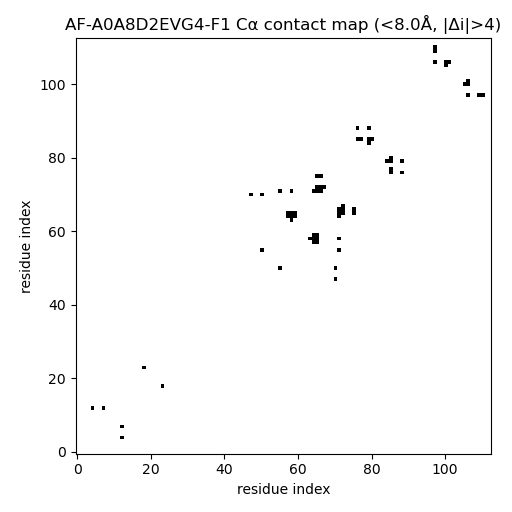? -2.931 4.297 -6.238 1.00 98.06 88 ASN A CA 1
ATOM 684 C C . ASN A 1 88 ? -1.860 3.634 -5.363 1.00 98.06 88 ASN A C 1
ATOM 686 O O . ASN A 1 88 ? -0.667 3.925 -5.501 1.00 98.06 88 ASN A O 1
ATOM 690 N N . ILE A 1 89 ? -2.261 2.707 -4.484 1.00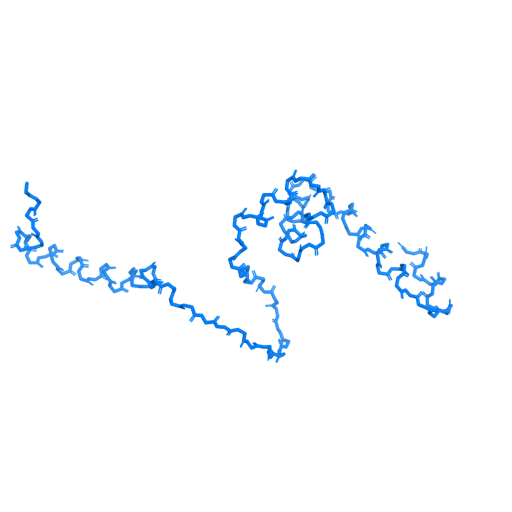 98.00 89 ILE A N 1
ATOM 691 C CA . ILE A 1 89 ? -1.297 1.977 -3.652 1.00 98.00 89 ILE A CA 1
ATOM 692 C C . ILE A 1 89 ? -0.526 0.940 -4.475 1.00 98.00 89 ILE A C 1
ATOM 694 O O . ILE A 1 89 ? 0.659 0.723 -4.225 1.00 98.00 89 ILE A O 1
ATOM 698 N N . ASP A 1 90 ? -1.146 0.351 -5.499 1.00 97.31 90 ASP A N 1
ATOM 699 C CA . ASP A 1 90 ? -0.485 -0.624 -6.371 1.00 97.31 90 ASP A CA 1
ATOM 700 C C . ASP A 1 90 ? 0.604 0.023 -7.238 1.00 97.31 90 ASP A C 1
ATOM 702 O O . ASP A 1 90 ? 1.697 -0.541 -7.395 1.00 97.31 90 ASP A O 1
ATOM 706 N N . PHE A 1 91 ? 0.364 1.242 -7.723 1.00 97.44 91 PHE A N 1
ATOM 707 C CA . PHE A 1 91 ? 1.380 2.050 -8.392 1.00 97.44 91 PHE A CA 1
ATOM 708 C C . PHE A 1 91 ? 2.521 2.428 -7.439 1.00 97.44 91 PHE A C 1
ATOM 710 O O . PHE A 1 91 ? 3.695 2.291 -7.796 1.00 97.44 91 PHE A O 1
ATOM 717 N N . TRP A 1 92 ? 2.202 2.841 -6.208 1.00 97.31 92 TRP A N 1
ATOM 718 C CA . TRP A 1 92 ? 3.219 3.164 -5.205 1.00 97.31 92 TRP A CA 1
ATOM 719 C C . TRP A 1 92 ? 4.113 1.954 -4.883 1.00 97.31 92 TRP A C 1
ATOM 721 O O . TRP A 1 92 ? 5.340 2.070 -4.918 1.00 97.31 92 TRP A O 1
ATOM 731 N N . ILE A 1 93 ? 3.529 0.769 -4.664 1.00 96.06 93 ILE A N 1
ATOM 732 C CA . ILE A 1 93 ? 4.286 -0.476 -4.433 1.00 96.06 93 ILE A CA 1
ATOM 733 C C . ILE A 1 93 ? 5.169 -0.799 -5.644 1.00 96.06 93 ILE A C 1
ATOM 735 O O . ILE A 1 93 ? 6.350 -1.119 -5.484 1.00 96.06 93 ILE A O 1
ATOM 739 N N . SER A 1 94 ? 4.628 -0.674 -6.858 1.00 96.12 94 SER A N 1
ATOM 740 C CA . SER A 1 94 ? 5.383 -0.907 -8.096 1.00 96.12 94 SER A CA 1
ATOM 741 C C . SER A 1 94 ? 6.584 0.036 -8.218 1.00 96.12 94 SER A C 1
ATOM 743 O O . SER A 1 94 ? 7.671 -0.396 -8.615 1.00 96.12 94 SER A O 1
ATOM 745 N N . CYS A 1 95 ? 6.431 1.297 -7.807 1.00 96.75 95 CYS A N 1
ATOM 746 C CA . CYS A 1 95 ? 7.530 2.256 -7.718 1.00 96.75 95 CYS A CA 1
ATOM 747 C C . CYS A 1 95 ? 8.589 1.826 -6.693 1.00 96.75 95 CYS A C 1
ATOM 749 O O . CYS A 1 95 ? 9.787 1.889 -6.982 1.00 96.75 95 CYS A O 1
ATOM 751 N N . GLU A 1 96 ? 8.180 1.362 -5.511 1.00 95.12 96 GLU A N 1
ATOM 752 C CA . GLU A 1 96 ? 9.107 0.876 -4.480 1.00 95.12 96 GLU A CA 1
ATOM 753 C C . GLU A 1 96 ? 9.890 -0.364 -4.928 1.00 95.12 96 GLU A C 1
ATOM 755 O O . GLU A 1 96 ? 11.083 -0.495 -4.638 1.00 95.12 96 GLU A O 1
ATOM 760 N N . GLU A 1 97 ? 9.258 -1.270 -5.672 1.00 94.44 97 GLU A N 1
ATOM 761 C CA . GLU A 1 97 ? 9.940 -2.403 -6.301 1.00 94.44 97 GLU A CA 1
ATOM 762 C C . GLU A 1 97 ? 10.916 -1.945 -7.383 1.00 94.44 97 GLU A C 1
ATOM 764 O O . GLU A 1 97 ? 12.058 -2.410 -7.426 1.00 94.44 97 GLU A O 1
ATOM 769 N N . TYR A 1 98 ? 10.492 -1.010 -8.236 1.00 96.06 98 TYR A N 1
ATOM 770 C CA . TYR A 1 98 ? 11.315 -0.472 -9.312 1.00 96.06 98 TYR A CA 1
ATOM 771 C C . TYR A 1 98 ? 12.607 0.159 -8.777 1.00 96.06 98 TYR A C 1
ATOM 773 O O . TYR A 1 9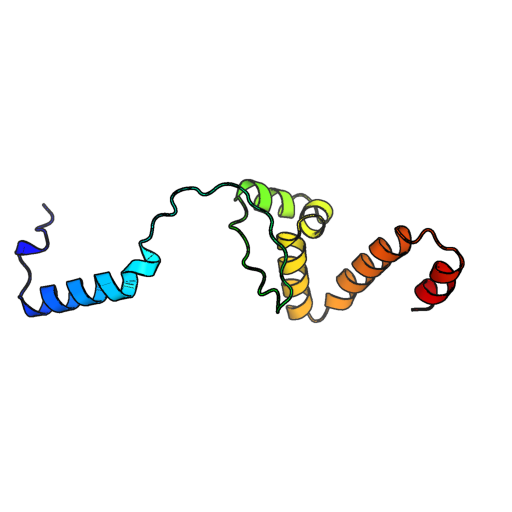8 ? 13.697 -0.164 -9.256 1.00 96.06 98 TYR A O 1
ATOM 781 N N . LYS A 1 99 ? 12.515 0.974 -7.717 1.00 95.69 99 LYS A N 1
ATOM 782 C CA . LYS A 1 99 ? 13.673 1.599 -7.045 1.00 95.69 99 LYS A CA 1
ATOM 783 C C . LYS A 1 99 ? 14.708 0.580 -6.545 1.00 95.69 99 LYS A C 1
ATOM 785 O O . LYS A 1 99 ? 15.894 0.899 -6.429 1.00 95.69 99 LYS A O 1
ATOM 790 N N . LYS A 1 100 ? 14.285 -0.653 -6.243 1.00 95.81 100 LYS A N 1
ATOM 791 C CA . LYS A 1 100 ? 15.164 -1.730 -5.752 1.00 95.81 100 LYS A CA 1
ATOM 792 C C . LYS A 1 100 ? 15.909 -2.454 -6.880 1.00 95.81 100 LYS A C 1
ATOM 794 O O . LYS A 1 100 ? 16.891 -3.145 -6.600 1.00 95.81 100 LYS A O 1
ATOM 799 N N . ILE A 1 101 ? 15.505 -2.296 -8.142 1.00 95.94 101 ILE A N 1
ATOM 800 C CA . ILE A 1 101 ? 16.146 -2.958 -9.285 1.00 95.94 101 ILE A CA 1
ATOM 801 C C . ILE A 1 101 ? 17.557 -2.392 -9.499 1.00 95.94 101 ILE A C 1
ATOM 803 O O . ILE A 1 101 ? 17.743 -1.202 -9.727 1.00 95.94 101 ILE A O 1
ATOM 807 N N . LYS A 1 102 ? 18.569 -3.268 -9.465 1.00 94.88 102 LYS A N 1
ATOM 808 C CA . LYS A 1 102 ? 19.976 -2.905 -9.734 1.00 94.88 102 LYS A CA 1
ATOM 809 C C . LYS A 1 102 ? 20.445 -3.243 -11.148 1.00 94.88 102 LYS A C 1
ATOM 811 O O . LYS A 1 102 ? 21.454 -2.723 -11.601 1.00 94.88 102 LYS A O 1
ATOM 816 N N . SER A 1 103 ? 19.734 -4.136 -11.835 1.00 94.56 103 SER A N 1
ATOM 817 C CA . SER A 1 103 ? 20.115 -4.619 -13.162 1.00 94.56 103 SER A CA 1
ATOM 818 C C . SER A 1 103 ? 19.603 -3.674 -14.259 1.00 94.56 103 SER A C 1
ATOM 820 O O . SER A 1 103 ? 18.383 -3.538 -14.397 1.00 94.56 103 SER A O 1
ATOM 822 N N . PRO A 1 104 ? 20.487 -3.074 -15.084 1.00 91.25 104 PRO A N 1
ATOM 823 C CA . PRO A 1 104 ? 20.078 -2.166 -16.158 1.00 91.25 104 PRO A CA 1
ATOM 824 C C . PRO A 1 104 ? 19.136 -2.809 -17.181 1.00 91.25 104 PRO A C 1
ATOM 826 O O . PRO A 1 104 ? 18.191 -2.171 -17.640 1.00 91.25 104 PRO A O 1
ATOM 829 N N . SER A 1 105 ? 19.332 -4.098 -17.480 1.00 93.88 105 SER A N 1
ATOM 830 C CA . SER A 1 105 ? 18.479 -4.843 -18.414 1.00 93.88 105 SER A CA 1
ATOM 831 C C . SER A 1 105 ? 17.062 -5.082 -17.888 1.00 93.88 105 SER A C 1
ATOM 833 O O . SER A 1 105 ? 16.160 -5.328 -18.683 1.00 93.88 105 SER A O 1
ATOM 835 N N . LYS A 1 106 ? 16.841 -4.984 -16.569 1.00 92.50 106 LYS A N 1
ATOM 836 C CA . LYS A 1 106 ? 15.516 -5.109 -15.939 1.00 92.50 106 LYS A CA 1
ATOM 837 C C . LYS A 1 106 ? 14.835 -3.761 -15.689 1.00 92.50 106 LYS A C 1
ATOM 839 O O . LYS A 1 106 ? 13.612 -3.736 -15.584 1.00 92.50 106 LYS A O 1
ATOM 844 N N . LEU A 1 107 ? 15.594 -2.661 -15.625 1.00 92.81 107 LEU A N 1
ATOM 845 C CA . LEU A 1 107 ? 15.054 -1.311 -15.419 1.00 92.81 107 LEU A CA 1
ATOM 846 C C . LEU A 1 107 ? 14.181 -0.874 -16.599 1.00 92.81 107 LEU A C 1
ATOM 848 O O . LEU A 1 107 ? 12.993 -0.634 -16.423 1.00 92.81 107 LEU A O 1
ATOM 852 N N . SER A 1 108 ? 14.732 -0.832 -17.818 1.00 93.31 108 SER A N 1
ATOM 853 C CA . SER A 1 108 ? 13.983 -0.313 -18.974 1.00 93.31 108 SER A CA 1
ATOM 854 C C . SER A 1 108 ? 12.663 -1.057 -19.237 1.00 93.31 108 SER A C 1
ATOM 856 O O . SER A 1 108 ? 11.660 -0.380 -19.449 1.00 93.31 108 SER A O 1
ATOM 858 N N . PRO A 1 109 ? 12.593 -2.403 -19.181 1.00 93.25 109 PRO A N 1
ATOM 859 C CA . PRO A 1 109 ? 11.324 -3.102 -19.347 1.00 93.25 109 PRO A CA 1
ATOM 860 C C . PRO A 1 109 ? 10.302 -2.773 -18.256 1.00 93.25 109 PRO A C 1
ATOM 862 O O . PRO A 1 109 ? 9.145 -2.557 -18.588 1.00 93.25 109 PRO A O 1
ATOM 865 N N . LYS A 1 110 ? 10.707 -2.704 -16.979 1.00 92.00 110 LYS A N 1
ATOM 866 C CA . LYS A 1 110 ? 9.790 -2.438 -15.855 1.00 92.00 110 LYS A CA 1
ATOM 867 C C . LYS A 1 110 ? 9.312 -0.980 -15.812 1.00 92.00 110 LYS A C 1
ATOM 869 O O . LYS A 1 110 ? 8.246 -0.750 -15.280 1.00 92.00 110 LYS A O 1
ATOM 874 N N . ALA A 1 111 ? 10.057 -0.029 -16.386 1.00 93.00 111 ALA A N 1
ATOM 875 C CA . ALA A 1 111 ? 9.672 1.389 -16.452 1.00 93.00 111 ALA A CA 1
ATOM 876 C C . ALA A 1 111 ? 8.590 1.707 -17.498 1.00 93.00 111 ALA A C 1
ATOM 878 O O . ALA A 1 111 ? 8.042 2.804 -17.501 1.00 93.00 111 ALA A O 1
ATOM 879 N N . LYS A 1 112 ? 8.358 0.797 -18.452 1.00 90.88 112 LYS A N 1
ATOM 880 C CA . LYS A 1 112 ? 7.373 0.976 -19.533 1.00 90.88 112 LYS A CA 1
ATOM 881 C C . LYS A 1 112 ? 5.956 0.548 -19.136 1.00 90.88 112 LYS A C 1
ATOM 883 O O . LYS A 1 112 ? 5.047 0.724 -19.942 1.00 90.88 112 LYS A O 1
ATOM 888 N N . TYR A 1 113 ? 5.812 -0.050 -17.957 1.00 65.62 113 TYR A N 1
ATOM 889 C CA . TYR A 1 113 ? 4.562 -0.507 -17.358 1.00 65.62 113 TYR A CA 1
ATOM 890 C C . TYR A 1 113 ? 4.340 0.256 -16.057 1.00 65.62 113 TYR A C 1
ATOM 892 O O . TYR A 1 113 ? 3.160 0.487 -15.733 1.00 65.62 113 TYR A O 1
#

Radius of gyration: 24.13 Å; Cα contacts (8 Å, |Δi|>4): 36; chains: 1; bounding box: 53×39×66 Å

Secondary structure (DSSP, 8-state):
----GGGS-HHHHHHHHHHHHHTTTTT--------------S----------HHHHHHHTT-HHHHHHSHHHHHHHHHHHHHTT-HHHHHHHHHHHHHHH---HHHHHHHHT-

Nearest PDB structures (foldseek):
  2ihb-assembly1_B  TM=9.672E-01  e=1.330E-03  Homo sapiens
  4igu-assembly1_A  TM=9.126E-01  e=5.588E-03  Drosophila melanogaster
  2a72-assembly1_B  TM=9.085E-01  e=1.005E-02  Homo sapiens
  2es0-assembly1_A-2  TM=9.484E-01  e=1.809E-02  Homo sapiens

Mean predicted aligned error: 15.73 Å

InterPro domains:
  IPR016137 RGS domain [PF00615] (62-112)
  IPR016137 RGS domain [PR01301] (59-80)
  IPR016137 RGS domain [PR01301] (81-99)
  IPR016137 RGS domain [PS50132] (62-113)
  IPR024066 RGS, subdomain 1/3 [G3DSA:1.10.196.10] (51-87)
  IPR036305 RGS domain superfamily [SSF48097] (47-112)
  IPR044926 RGS, subdomain 2 [G3DSA:1.10.167.10] (88-113)

pLDDT: mean 78.62, std 21.28, range [30.61, 98.56]

Solvent-accessible surface area (backbone atoms only — not comparable to full-atom values): 7256 Å² total; per-residue (Å²): 133,86,79,59,81,87,80,54,58,73,68,57,50,51,54,51,54,49,49,50,63,74,45,40,77,80,65,60,75,83,74,88,80,80,90,80,92,77,92,80,94,69,84,82,74,76,74,73,70,84,72,53,71,71,58,59,53,44,31,76,75,35,68,66,52,17,57,72,34,72,68,39,31,52,52,49,48,55,50,27,51,76,68,76,46,38,65,60,60,51,50,51,51,50,50,58,53,55,72,67,60,82,52,72,86,57,46,65,65,60,72,78,109

Foldseek 3Di:
DPDPPVPDDPVVVVVVVVVCVVCVVVVPDDDDDDDDDDDDDDDCPPPPPPDDPVLVVVVVVDVCSQCVDPVSVVVVLVVCVVVVRNVVVVVVVLVVVLVPDPDPVVNVVSVVD

Sequence (113 aa):
MCKGLAGLPASCLRSAKDMKHRLGFLLQKSDSCEHNSSHNKKDKVVICQRVSQEEVKKWAESLENLISHECGLAAFKAFLKSEYSEENIDFWISCEEYKKIKSPSKLSPKAKY

Organism: Theropithecus gelada (NCBI:txid9565)